Protein AF-A5PHB5-F1 (afdb_monomer)

Nearest PDB structures (foldseek):
  1y4u-assembly1_B  TM=9.041E-01  e=1.528E-13  Escherichia coli
  2ioq-assembly2_B-3  TM=9.605E-01  e=9.451E-13  Escherichia coli
  2ioq-assembly1_A-2  TM=9.150E-01  e=2.805E-13  Escherichia coli
  8k2t-assembly1_B  TM=9.044E-01  e=3.577E-13  Escherichia coli
  1y4u-assembly1_A  TM=8.768E-01  e=2.805E-13  Escherichia coli

Radius of gyration: 20.08 Å; Cα contacts (8 Å, |Δi|>4): 209; chains: 1; bounding box: 45×48×49 Å

Structure (mmCIF, N/CA/C/O backbone):
data_AF-A5PHB5-F1
#
_entry.id   AF-A5PHB5-F1
#
loop_
_atom_site.group_PDB
_atom_site.id
_atom_site.type_symbol
_atom_site.label_atom_id
_atom_site.label_alt_id
_atom_site.label_comp_id
_atom_site.label_asym_id
_atom_site.label_entity_id
_atom_site.label_seq_id
_atom_site.pdbx_PDB_ins_code
_atom_site.Cartn_x
_atom_site.Cartn_y
_atom_site.Cartn_z
_atom_site.occupancy
_atom_site.B_iso_or_equiv
_atom_site.auth_seq_id
_atom_site.auth_comp_id
_atom_site.auth_asym_id
_atom_site.auth_atom_id
_atom_site.pdbx_PDB_model_num
ATOM 1 N N . ASP A 1 1 ? -2.078 9.674 -14.356 1.00 91.00 1 ASP A N 1
ATOM 2 C CA . ASP A 1 1 ? -2.729 9.174 -15.584 1.00 91.00 1 ASP A CA 1
ATOM 3 C C . ASP A 1 1 ? -2.401 7.712 -15.894 1.00 91.00 1 ASP A C 1
ATOM 5 O O . ASP A 1 1 ? -3.256 7.042 -16.449 1.00 91.00 1 ASP A O 1
ATOM 9 N N . LYS A 1 2 ? -1.226 7.194 -15.530 1.00 95.75 2 LYS A N 1
ATOM 10 C CA . LYS A 1 2 ? -0.833 5.794 -15.748 1.00 95.75 2 LYS A CA 1
ATOM 11 C C . LYS A 1 2 ? -1.026 4.908 -14.509 1.00 95.75 2 LYS A C 1
ATOM 13 O O . LYS A 1 2 ? -0.775 5.343 -13.386 1.00 95.75 2 LYS A O 1
ATOM 18 N N . VAL A 1 3 ? -1.391 3.646 -14.715 1.00 97.25 3 VAL A N 1
ATOM 19 C CA . VAL A 1 3 ? -1.387 2.596 -13.687 1.00 97.25 3 VAL A CA 1
ATOM 20 C C . VAL A 1 3 ? -0.363 1.530 -14.061 1.00 97.25 3 VAL A C 1
ATOM 22 O O . VAL A 1 3 ? -0.357 1.043 -15.191 1.00 97.25 3 VAL A O 1
ATOM 25 N N . THR A 1 4 ? 0.469 1.147 -13.098 1.00 98.12 4 THR A N 1
ATOM 26 C CA . THR A 1 4 ? 1.468 0.085 -13.231 1.00 98.12 4 THR A CA 1
ATOM 27 C C . THR A 1 4 ? 1.208 -0.972 -12.161 1.00 98.12 4 THR A C 1
ATOM 29 O O . THR A 1 4 ? 1.056 -0.650 -10.985 1.00 98.12 4 THR A O 1
ATOM 32 N N . VAL A 1 5 ? 1.150 -2.243 -12.549 1.00 98.25 5 VAL A N 1
ATOM 33 C CA . VAL A 1 5 ? 0.927 -3.378 -11.649 1.00 98.25 5 VAL A CA 1
ATOM 34 C C . VAL A 1 5 ? 2.072 -4.367 -11.799 1.00 98.25 5 VAL A C 1
ATOM 36 O O . VAL A 1 5 ? 2.328 -4.876 -12.886 1.00 98.25 5 VAL A O 1
ATOM 39 N N . ARG A 1 6 ? 2.745 -4.680 -10.693 1.00 98.25 6 ARG A N 1
ATOM 40 C CA . ARG A 1 6 ? 3.794 -5.702 -10.627 1.00 98.25 6 ARG A CA 1
ATOM 41 C C . ARG A 1 6 ? 3.344 -6.801 -9.692 1.00 98.25 6 ARG A C 1
ATOM 43 O O . ARG A 1 6 ? 3.254 -6.601 -8.482 1.00 98.25 6 ARG A O 1
ATOM 50 N N . THR A 1 7 ? 3.077 -7.983 -10.224 1.00 98.19 7 THR A N 1
ATOM 51 C CA . THR A 1 7 ? 2.560 -9.095 -9.426 1.00 98.19 7 THR A CA 1
ATOM 52 C C . THR A 1 7 ? 3.378 -10.361 -9.597 1.00 98.19 7 THR A C 1
ATOM 54 O O . THR A 1 7 ? 4.018 -10.582 -10.619 1.00 98.19 7 THR A O 1
ATOM 57 N N . ARG A 1 8 ? 3.373 -11.200 -8.563 1.00 97.69 8 ARG A N 1
ATOM 58 C CA . ARG A 1 8 ? 3.839 -12.581 -8.643 1.00 97.69 8 ARG A CA 1
ATOM 59 C C . ARG A 1 8 ? 2.966 -13.461 -7.762 1.00 97.69 8 ARG A C 1
ATOM 61 O O . ARG A 1 8 ? 2.881 -13.250 -6.542 1.00 97.69 8 ARG A O 1
ATOM 68 N N . ALA A 1 9 ? 2.375 -14.475 -8.382 1.00 96.44 9 ALA A N 1
ATOM 69 C CA . ALA A 1 9 ? 1.548 -15.465 -7.713 1.00 96.44 9 ALA A CA 1
ATOM 70 C C . ALA A 1 9 ? 2.322 -16.234 -6.623 1.00 96.44 9 ALA A C 1
ATOM 72 O O . ALA A 1 9 ? 3.554 -16.318 -6.608 1.00 96.44 9 ALA A O 1
ATOM 73 N N . ALA A 1 10 ? 1.583 -16.774 -5.655 1.00 95.25 10 ALA A N 1
ATOM 74 C CA . ALA A 1 10 ? 2.153 -17.647 -4.637 1.00 95.25 10 ALA A CA 1
ATOM 75 C C . ALA A 1 10 ? 2.587 -18.979 -5.270 1.00 95.25 10 ALA A C 1
ATOM 77 O O . ALA A 1 10 ? 1.846 -19.539 -6.068 1.00 95.25 10 ALA A O 1
ATOM 78 N N . GLY A 1 11 ? 3.763 -19.492 -4.900 1.00 94.12 11 GLY A N 1
ATOM 79 C CA . GLY A 1 11 ? 4.272 -20.778 -5.399 1.00 94.12 11 GLY A CA 1
ATOM 80 C C . GLY A 1 11 ? 5.016 -20.714 -6.737 1.00 94.12 11 GLY A C 1
ATOM 81 O O . GLY A 1 11 ? 5.670 -21.689 -7.086 1.00 94.12 11 GLY A O 1
ATOM 82 N N . HIS A 1 12 ? 4.977 -19.576 -7.431 1.00 94.75 12 HIS A N 1
ATOM 83 C CA . HIS A 1 12 ? 5.743 -19.331 -8.655 1.00 94.75 12 HIS A CA 1
ATOM 84 C C . HIS A 1 12 ? 7.161 -18.832 -8.361 1.00 94.75 12 HIS A C 1
ATOM 86 O O . HIS A 1 12 ? 7.414 -18.240 -7.299 1.00 94.75 12 HIS A O 1
ATOM 92 N N . SER A 1 13 ? 8.083 -19.068 -9.296 1.00 96.12 13 SER A N 1
ATOM 93 C CA . SER A 1 13 ? 9.473 -18.632 -9.163 1.00 96.12 13 SER A CA 1
ATOM 94 C C . SER A 1 13 ? 9.604 -17.115 -9.333 1.00 96.12 13 SER A C 1
ATOM 96 O O . SER A 1 13 ? 8.683 -16.412 -9.758 1.00 96.12 13 SER A O 1
ATOM 98 N N . SER A 1 14 ? 10.739 -16.555 -8.907 1.00 95.62 14 SER A N 1
ATOM 99 C CA . SER A 1 14 ? 10.931 -15.103 -8.909 1.00 95.62 14 SER A CA 1
ATOM 100 C C . SER A 1 14 ? 11.107 -14.511 -10.303 1.00 95.62 14 SER A C 1
ATOM 102 O O . SER A 1 14 ? 11.030 -13.299 -10.428 1.00 95.62 14 SER A O 1
ATOM 104 N N . ASP A 1 15 ? 11.332 -15.311 -11.335 1.00 96.12 15 ASP A N 1
ATOM 105 C CA . ASP A 1 15 ? 11.398 -14.936 -12.751 1.00 96.12 15 ASP A CA 1
ATOM 106 C C . ASP A 1 15 ? 10.039 -15.000 -13.471 1.00 96.12 15 ASP A C 1
ATOM 108 O O . ASP A 1 15 ? 9.910 -14.470 -14.568 1.00 96.12 15 ASP A O 1
ATOM 112 N N . GLU A 1 16 ? 9.009 -15.556 -12.829 1.00 95.88 16 GLU A N 1
ATOM 113 C CA . GLU A 1 16 ? 7.634 -15.632 -13.346 1.00 95.88 16 GLU A CA 1
ATOM 11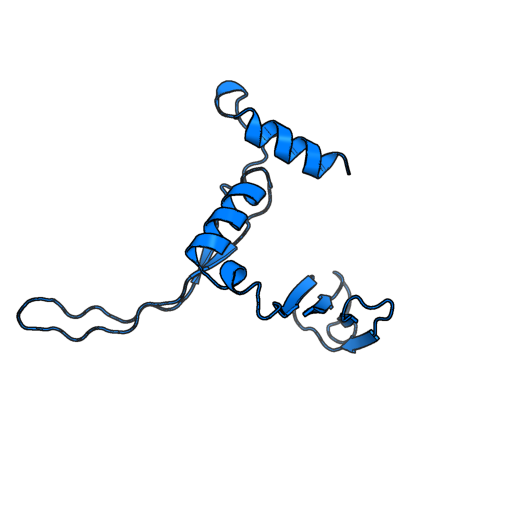4 C C . GLU A 1 16 ? 6.753 -14.459 -12.870 1.00 95.88 16 GLU A C 1
ATOM 116 O O . GLU A 1 16 ? 5.532 -14.573 -12.736 1.00 95.88 16 GLU A O 1
ATOM 121 N N . GLY A 1 17 ? 7.359 -13.318 -12.540 1.00 97.25 17 GLY A N 1
ATOM 122 C CA . GLY A 1 17 ? 6.610 -12.105 -12.230 1.00 97.25 17 GLY A CA 1
ATOM 123 C C . GLY A 1 17 ? 5.957 -11.522 -13.484 1.00 97.25 17 GLY A C 1
ATOM 124 O O . GLY A 1 17 ? 6.436 -11.706 -14.599 1.00 97.25 17 GLY A O 1
ATOM 125 N N . VAL A 1 18 ? 4.878 -10.770 -13.298 1.00 98.25 18 VAL A N 1
ATOM 126 C CA . VAL A 1 18 ? 4.158 -10.091 -14.379 1.00 98.25 18 VAL A CA 1
ATOM 127 C C . VAL A 1 18 ? 4.135 -8.593 -14.109 1.00 98.25 18 VAL A C 1
ATOM 129 O O . VAL A 1 18 ? 3.797 -8.157 -13.004 1.00 98.25 18 VAL A O 1
ATOM 132 N N . LEU A 1 19 ? 4.499 -7.817 -15.124 1.00 98.19 19 LEU A N 1
ATOM 133 C CA . LEU A 1 19 ? 4.299 -6.379 -15.210 1.00 98.19 19 LEU A CA 1
ATOM 134 C C . LEU A 1 19 ? 3.115 -6.122 -16.137 1.00 98.19 19 LEU A C 1
ATOM 136 O O . LEU A 1 19 ? 3.084 -6.622 -17.257 1.00 98.19 19 LEU A O 1
ATOM 140 N N . TRP A 1 20 ? 2.163 -5.334 -15.665 1.00 98.38 20 TRP A N 1
ATOM 141 C CA . TRP A 1 20 ? 1.064 -4.805 -16.456 1.00 98.38 20 TRP A CA 1
ATOM 142 C C . TRP A 1 20 ? 1.093 -3.282 -16.364 1.00 98.38 20 TRP A C 1
ATOM 144 O O . TRP A 1 20 ? 1.235 -2.743 -15.266 1.00 98.38 20 TRP A O 1
ATOM 154 N N . GLU A 1 21 ? 0.960 -2.581 -17.486 1.00 98.00 21 GLU A N 1
ATOM 155 C CA . GLU A 1 21 ? 0.867 -1.117 -17.504 1.00 98.00 21 GLU A CA 1
ATOM 156 C C . GLU A 1 21 ? -0.243 -0.642 -18.441 1.00 98.00 21 GLU A C 1
ATOM 158 O O . GLU A 1 21 ? -0.464 -1.211 -19.510 1.00 98.00 21 GLU A O 1
ATOM 163 N N . SER A 1 22 ? -0.934 0.432 -18.057 1.00 97.31 22 SER A N 1
ATOM 164 C CA . SER A 1 22 ? -1.923 1.088 -18.915 1.00 97.31 22 SER A CA 1
ATOM 165 C C . SER A 1 22 ? -2.064 2.574 -18.592 1.00 97.31 22 SER A C 1
ATOM 167 O O . SER A 1 22 ? -2.020 2.979 -17.429 1.00 97.31 22 SER A O 1
ATOM 169 N N . ALA A 1 23 ? -2.295 3.378 -19.632 1.00 95.12 23 ALA A N 1
ATOM 170 C CA . ALA A 1 23 ? -2.707 4.780 -19.522 1.00 95.12 23 ALA A CA 1
ATOM 171 C C . ALA A 1 23 ? -4.237 4.951 -19.385 1.00 95.12 23 ALA A C 1
ATOM 173 O O . ALA A 1 23 ? -4.729 6.068 -19.254 1.00 95.12 23 ALA A O 1
ATOM 174 N N . GLY A 1 24 ? -5.009 3.855 -19.425 1.00 90.50 24 GLY A N 1
ATOM 175 C CA . GLY A 1 24 ? -6.474 3.891 -19.349 1.00 90.50 24 GLY A CA 1
ATOM 176 C C . GLY A 1 24 ? -7.175 4.293 -20.653 1.00 90.50 24 GLY A C 1
ATOM 177 O O . GLY A 1 24 ? -8.371 4.566 -20.636 1.00 90.50 24 GLY A O 1
ATOM 178 N N . GLU A 1 25 ? -6.455 4.313 -21.77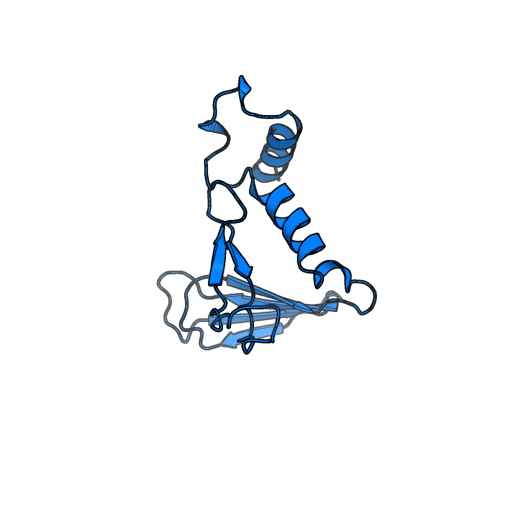7 1.00 89.00 25 GLU A N 1
ATOM 179 C CA . GLU A 1 25 ? -6.958 4.756 -23.091 1.00 89.00 25 GLU A CA 1
ATOM 180 C C . GLU A 1 25 ? -7.488 3.610 -23.977 1.00 89.00 25 GLU A C 1
ATOM 182 O O . GLU A 1 25 ? -7.861 3.831 -25.125 1.00 89.00 25 GLU A O 1
ATOM 187 N N . GLY A 1 26 ? -7.565 2.389 -23.438 1.00 89.19 26 GLY A N 1
ATOM 188 C CA . GLY A 1 26 ? -8.113 1.206 -24.117 1.00 89.19 26 GLY A CA 1
ATOM 189 C C . GLY A 1 26 ? -7.090 0.100 -24.374 1.00 89.19 26 GLY A C 1
ATOM 190 O O . GLY A 1 26 ? -7.478 -1.062 -24.468 1.00 89.19 26 GLY A O 1
ATOM 191 N N . ASP A 1 27 ? -5.802 0.440 -24.376 1.00 94.81 27 ASP A N 1
ATOM 192 C CA . ASP A 1 27 ? -4.699 -0.509 -24.520 1.00 94.81 27 ASP A CA 1
ATOM 193 C C . ASP A 1 27 ? -3.919 -0.699 -23.208 1.00 94.81 27 ASP A C 1
ATOM 195 O O . ASP A 1 27 ? -3.927 0.142 -22.297 1.00 94.81 27 ASP A O 1
ATOM 199 N N . PHE A 1 28 ? -3.230 -1.834 -23.107 1.00 96.38 28 PHE A N 1
ATOM 200 C CA . PHE A 1 28 ? -2.335 -2.164 -22.003 1.00 96.38 28 PHE A CA 1
ATOM 201 C C . PHE A 1 28 ? -1.171 -3.030 -22.490 1.00 96.38 28 PHE A C 1
ATOM 203 O O . PHE A 1 28 ? -1.278 -3.728 -23.500 1.00 96.38 28 PHE A O 1
ATOM 210 N N . THR A 1 29 ? -0.066 -3.009 -21.752 1.00 96.94 29 THR A N 1
ATOM 211 C CA . THR A 1 29 ? 1.092 -3.879 -21.986 1.00 96.94 29 THR A CA 1
ATOM 212 C C . THR A 1 29 ? 1.179 -4.949 -20.906 1.00 96.94 29 THR A C 1
ATOM 214 O O . THR A 1 29 ? 0.747 -4.744 -19.770 1.00 96.94 29 THR A O 1
ATOM 217 N N . VAL A 1 30 ? 1.716 -6.116 -21.271 1.00 97.38 30 VAL A N 1
ATOM 218 C CA . VAL A 1 30 ? 1.995 -7.215 -20.341 1.00 97.38 30 VAL A CA 1
ATOM 219 C C . VAL A 1 30 ? 3.375 -7.769 -20.637 1.00 97.38 30 VAL A C 1
ATOM 221 O O . VAL A 1 30 ? 3.651 -8.167 -21.767 1.00 97.38 30 VAL A O 1
ATOM 224 N N . GLU A 1 31 ? 4.220 -7.835 -19.617 1.00 97.44 31 GLU A N 1
ATOM 225 C CA . GLU A 1 31 ? 5.587 -8.332 -19.728 1.00 97.44 31 GLU A CA 1
ATOM 226 C C . GLU A 1 31 ? 5.924 -9.275 -18.572 1.00 97.44 31 GLU A C 1
ATOM 228 O O . GLU A 1 31 ? 5.432 -9.126 -17.451 1.00 97.44 31 GLU A O 1
ATOM 233 N N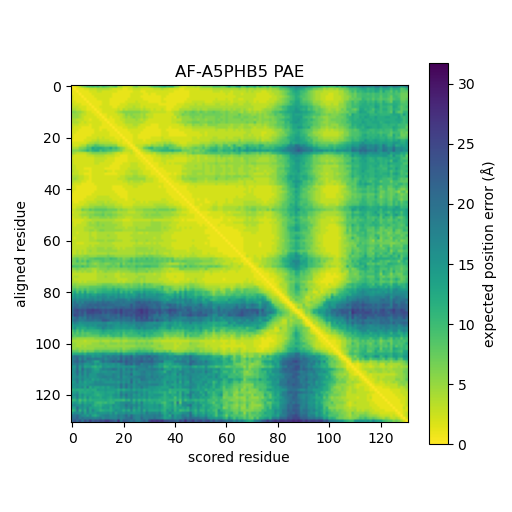 . THR A 1 32 ? 6.781 -10.259 -18.841 1.00 97.69 32 THR A N 1
ATOM 234 C CA . THR A 1 32 ? 7.353 -11.109 -17.788 1.00 97.69 32 THR A CA 1
ATOM 235 C C . THR A 1 32 ? 8.538 -10.391 -17.153 1.00 97.69 32 THR A C 1
ATOM 237 O O . THR A 1 32 ? 9.417 -9.894 -17.855 1.00 97.69 32 THR A O 1
ATOM 240 N N . ILE A 1 33 ? 8.572 -10.340 -15.824 1.00 97.44 33 ILE A N 1
ATOM 241 C CA . ILE A 1 33 ? 9.598 -9.651 -15.040 1.0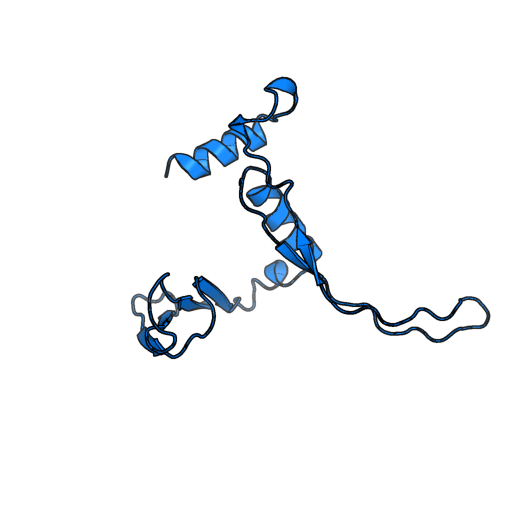0 97.44 33 ILE A CA 1
ATOM 242 C C . ILE A 1 33 ? 10.108 -10.530 -13.903 1.00 97.44 33 ILE A C 1
ATOM 244 O O . ILE A 1 33 ? 9.407 -11.405 -13.401 1.00 97.44 33 ILE A O 1
ATOM 248 N N . SER A 1 34 ? 11.298 -10.210 -13.391 1.00 96.75 34 SER A N 1
ATOM 249 C CA . SER A 1 34 ? 11.727 -10.765 -12.111 1.00 96.75 34 SER A CA 1
ATOM 250 C C . SER A 1 34 ? 11.141 -9.971 -10.933 1.00 96.75 34 SER A C 1
ATOM 252 O O . SER A 1 34 ? 11.293 -8.749 -10.847 1.00 96.75 34 SER A O 1
ATOM 254 N N . LYS A 1 35 ? 10.485 -10.665 -9.998 1.00 96.06 35 LYS A N 1
ATOM 255 C CA . LYS A 1 35 ? 9.964 -10.133 -8.733 1.00 96.06 35 LYS A CA 1
ATOM 256 C C . LYS A 1 35 ? 10.271 -11.094 -7.578 1.00 96.06 35 LYS A C 1
ATOM 258 O O . LYS A 1 35 ? 9.700 -12.178 -7.454 1.00 96.06 35 LYS A O 1
ATOM 263 N N . GLN A 1 36 ? 11.158 -10.667 -6.678 1.00 95.50 36 GLN A N 1
ATOM 264 C CA . GLN A 1 36 ? 11.606 -11.483 -5.537 1.00 95.50 36 GLN A CA 1
ATOM 265 C C . GLN A 1 36 ? 10.533 -11.655 -4.453 1.00 95.50 36 GLN A C 1
ATOM 267 O O . GLN A 1 36 ? 10.472 -12.690 -3.786 1.00 95.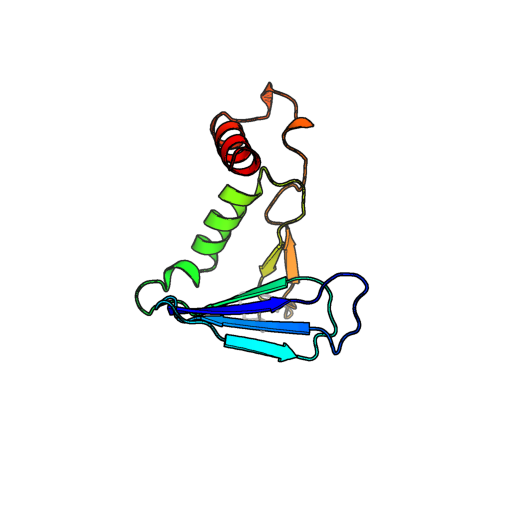50 36 GLN A O 1
ATOM 272 N N . THR A 1 37 ? 9.640 -10.679 -4.295 1.00 95.50 37 THR A N 1
ATOM 273 C CA . THR A 1 37 ? 8.571 -10.696 -3.287 1.00 95.50 37 THR A CA 1
ATOM 274 C C . THR A 1 37 ? 7.248 -11.202 -3.862 1.00 95.50 37 THR A C 1
ATOM 276 O O . THR A 1 37 ? 6.922 -10.979 -5.028 1.00 95.50 37 THR A O 1
ATOM 279 N N . ARG A 1 38 ? 6.448 -11.883 -3.035 1.00 96.44 38 ARG A N 1
ATOM 280 C CA . ARG A 1 38 ? 5.116 -12.382 -3.428 1.00 96.44 38 ARG A CA 1
ATOM 281 C C . ARG A 1 38 ? 4.134 -11.225 -3.492 1.00 96.44 38 ARG A C 1
ATOM 283 O O . ARG A 1 38 ? 4.336 -10.220 -2.820 1.00 96.44 38 ARG A O 1
ATOM 290 N N . GLY A 1 39 ? 3.038 -11.425 -4.208 1.00 96.38 39 GLY A N 1
ATOM 291 C CA . GLY A 1 39 ? 1.877 -10.552 -4.150 1.00 96.38 39 GLY A CA 1
ATOM 292 C C . GLY A 1 39 ? 1.950 -9.462 -5.200 1.00 96.38 39 GLY A C 1
ATOM 293 O O . GLY A 1 39 ? 2.746 -9.547 -6.137 1.00 96.38 39 GLY A O 1
ATOM 294 N N . THR A 1 40 ? 1.104 -8.458 -5.021 1.00 97.94 40 THR A N 1
ATOM 295 C CA . THR A 1 40 ? 0.809 -7.441 -6.026 1.00 97.94 40 THR A CA 1
ATOM 296 C C . THR A 1 40 ? 1.208 -6.072 -5.503 1.00 97.94 40 THR A C 1
ATOM 298 O O . THR A 1 40 ? 0.821 -5.687 -4.406 1.00 97.94 40 THR A O 1
ATOM 301 N N . GLU A 1 41 ? 1.976 -5.351 -6.304 1.00 97.56 41 GLU A N 1
ATOM 302 C CA . GLU A 1 41 ? 2.314 -3.945 -6.126 1.00 97.56 41 GLU A CA 1
ATOM 303 C C . GLU A 1 41 ? 1.554 -3.156 -7.190 1.00 97.56 41 GLU A C 1
ATOM 305 O O . GLU A 1 41 ? 1.616 -3.501 -8.372 1.00 97.56 41 GLU A O 1
ATOM 310 N N . ILE A 1 42 ? 0.804 -2.142 -6.766 1.00 97.69 42 ILE A N 1
ATOM 311 C CA . ILE A 1 42 ? 0.059 -1.252 -7.656 1.00 97.69 42 ILE A CA 1
ATOM 312 C C . ILE A 1 42 ? 0.630 0.147 -7.469 1.00 97.69 42 ILE A C 1
ATOM 314 O O . ILE A 1 42 ? 0.623 0.680 -6.361 1.00 97.69 42 ILE A O 1
ATOM 318 N N . THR A 1 43 ? 1.111 0.740 -8.554 1.00 97.06 43 THR A N 1
ATOM 319 C CA . THR A 1 43 ? 1.635 2.101 -8.595 1.00 97.06 43 THR A CA 1
ATOM 320 C C . THR A 1 43 ? 0.718 2.955 -9.453 1.00 97.06 43 THR A C 1
ATOM 322 O O . THR A 1 43 ? 0.494 2.674 -10.632 1.00 97.06 43 THR A O 1
ATOM 325 N N . LEU A 1 44 ? 0.182 4.010 -8.848 1.00 96.00 44 LEU A N 1
ATOM 326 C CA . LEU A 1 44 ? -0.640 5.002 -9.522 1.00 96.00 44 LEU A CA 1
ATOM 327 C C . LEU A 1 44 ? 0.230 6.220 -9.815 1.00 96.00 44 LEU A C 1
ATOM 329 O O . LEU A 1 44 ? 0.721 6.873 -8.897 1.00 96.00 44 LEU A O 1
ATOM 333 N N . HIS A 1 45 ? 0.403 6.548 -11.089 1.00 95.50 45 HIS A N 1
ATOM 334 C CA . HIS A 1 45 ? 0.902 7.861 -11.468 1.00 95.50 45 HIS A CA 1
ATOM 335 C C . HIS A 1 45 ? -0.270 8.829 -11.358 1.00 95.50 45 HIS A C 1
ATOM 337 O O . HIS A 1 45 ? -1.264 8.686 -12.073 1.00 95.50 45 HIS A O 1
ATOM 343 N N . LEU A 1 46 ? -0.193 9.785 -10.437 1.00 94.81 46 LEU A N 1
ATOM 344 C CA . LEU A 1 46 ? -1.253 10.773 -10.248 1.00 94.81 46 LEU A CA 1
ATOM 345 C C . LEU A 1 46 ? -1.273 11.756 -11.423 1.00 94.81 46 LEU A C 1
ATOM 347 O O . LEU A 1 46 ? -0.250 12.003 -12.059 1.00 94.81 46 LEU A O 1
ATOM 351 N N . ARG A 1 47 ? -2.459 12.267 -11.755 1.00 94.62 47 ARG A N 1
ATOM 352 C CA . ARG A 1 47 ? -2.582 13.401 -12.680 1.00 94.62 47 ARG A CA 1
ATOM 353 C C . ARG A 1 47 ? -2.178 14.688 -11.954 1.00 94.62 47 ARG A C 1
ATOM 355 O O . ARG A 1 47 ? -2.165 14.725 -10.725 1.00 94.62 47 ARG A O 1
ATOM 362 N N . ASP A 1 48 ? -1.857 15.735 -12.707 1.00 93.44 48 ASP A N 1
ATOM 363 C CA . ASP A 1 48 ? -1.374 17.002 -12.138 1.00 93.44 48 ASP A CA 1
ATOM 364 C C . ASP A 1 48 ? -2.389 17.703 -11.223 1.00 93.44 48 ASP A C 1
ATOM 366 O O . ASP A 1 48 ? -1.993 18.425 -10.306 1.00 93.44 48 ASP A O 1
ATOM 370 N N . ASP A 1 49 ? -3.678 17.482 -11.465 1.00 95.38 49 ASP A N 1
ATOM 371 C CA . ASP A 1 49 ? -4.811 17.990 -10.695 1.00 95.38 49 ASP A CA 1
ATOM 372 C C . ASP A 1 49 ? -5.148 17.140 -9.458 1.00 95.38 49 ASP A C 1
ATOM 374 O O . ASP A 1 49 ? -5.825 17.622 -8.557 1.00 95.38 49 ASP A O 1
ATOM 378 N N . GLU A 1 50 ? -4.600 15.928 -9.348 1.00 94.69 50 GLU A N 1
ATOM 379 C CA . GLU A 1 50 ? -4.937 14.943 -8.307 1.00 94.69 50 GLU A CA 1
ATOM 380 C C . GLU A 1 50 ? -3.851 14.825 -7.224 1.00 94.69 50 GLU A C 1
ATOM 382 O O . GLU A 1 50 ? -3.655 13.779 -6.598 1.00 94.69 50 GLU A O 1
ATOM 387 N N . LYS A 1 51 ? -3.110 15.914 -6.983 1.00 93.62 51 LYS A N 1
ATOM 388 C CA . LYS A 1 51 ? -2.028 15.957 -5.981 1.00 93.62 51 LYS A CA 1
ATOM 389 C C . LYS A 1 51 ? -2.525 15.807 -4.542 1.00 93.62 51 LYS A C 1
ATOM 391 O O . LYS A 1 51 ? -1.715 15.527 -3.665 1.00 93.62 51 LYS A O 1
ATOM 396 N N . GLU A 1 52 ? -3.831 15.939 -4.292 1.00 93.81 52 GLU A N 1
ATOM 397 C CA . GLU A 1 52 ? -4.411 15.707 -2.962 1.00 93.81 52 GLU A CA 1
ATOM 398 C C . GLU A 1 52 ? -4.156 14.283 -2.444 1.00 93.81 52 GLU A C 1
ATOM 400 O O . GLU A 1 52 ? -4.068 14.080 -1.238 1.00 93.81 52 GLU A O 1
ATOM 405 N N . PHE A 1 53 ? -3.979 13.296 -3.330 1.00 93.56 53 PHE A N 1
ATOM 406 C CA . PHE A 1 53 ? -3.676 11.917 -2.932 1.00 93.56 53 PHE A CA 1
ATOM 407 C C . PHE A 1 53 ? -2.195 11.680 -2.604 1.00 93.56 53 PHE A C 1
ATOM 409 O O . PHE A 1 53 ? -1.839 10.582 -2.182 1.00 93.56 53 PHE A O 1
ATOM 416 N N . ALA A 1 54 ? -1.343 12.693 -2.783 1.00 93.00 54 ALA A N 1
ATOM 417 C CA . ALA A 1 54 ? 0.039 12.705 -2.306 1.00 93.00 54 ALA A CA 1
ATOM 418 C C . ALA A 1 54 ? 0.200 13.452 -0.965 1.00 93.00 54 ALA A C 1
ATOM 420 O O . ALA A 1 54 ? 1.304 13.505 -0.432 1.00 93.00 54 ALA A O 1
ATOM 421 N N . ASP A 1 55 ? -0.876 14.029 -0.419 1.00 94.56 55 ASP A N 1
ATOM 422 C CA . ASP A 1 55 ? -0.885 14.627 0.918 1.00 94.56 55 ASP A CA 1
ATOM 423 C C . ASP A 1 55 ? -1.074 13.538 1.990 1.00 94.56 55 ASP A C 1
ATOM 425 O O . ASP A 1 55 ? -2.051 12.785 1.947 1.00 94.56 55 ASP A O 1
ATOM 429 N N . ASP A 1 56 ? -0.152 13.450 2.959 1.00 93.25 56 ASP A N 1
ATOM 430 C CA . ASP A 1 56 ? -0.168 12.394 3.990 1.00 93.25 56 ASP A CA 1
ATOM 431 C C . ASP A 1 56 ? -1.472 12.397 4.790 1.00 93.25 56 ASP A C 1
ATOM 433 O O . ASP A 1 56 ? -2.090 11.349 4.980 1.00 93.25 56 ASP A O 1
ATOM 437 N N . TYR A 1 57 ? -1.930 13.573 5.224 1.00 93.00 57 TYR A N 1
ATOM 438 C CA . TYR A 1 57 ? -3.112 13.684 6.072 1.00 93.00 57 TYR A CA 1
ATOM 439 C C . TYR A 1 57 ? -4.374 13.234 5.330 1.00 93.00 57 TYR A C 1
ATOM 441 O O . TYR A 1 57 ? -5.180 12.453 5.853 1.00 93.00 57 TYR A O 1
ATOM 449 N N . ARG A 1 58 ? -4.536 13.698 4.088 1.00 93.69 58 ARG A N 1
ATOM 450 C CA . ARG A 1 58 ? -5.639 13.311 3.212 1.00 93.69 58 ARG A CA 1
ATOM 451 C C . ARG A 1 58 ? -5.618 11.817 2.926 1.00 93.69 58 ARG A C 1
ATOM 453 O O . ARG A 1 58 ? -6.648 11.159 3.102 1.00 93.69 58 ARG A O 1
ATOM 460 N N . LEU A 1 59 ? -4.465 11.280 2.530 1.00 93.56 59 LEU A N 1
ATOM 461 C CA . LEU A 1 59 ? -4.310 9.865 2.214 1.00 93.56 59 LEU A CA 1
ATOM 462 C C . LEU A 1 59 ? -4.598 8.996 3.441 1.00 93.56 59 LEU A C 1
ATOM 464 O O . LEU A 1 59 ? -5.371 8.045 3.349 1.00 93.56 59 LEU A O 1
ATOM 468 N N . ARG A 1 60 ? -4.079 9.374 4.611 1.00 93.44 60 ARG A N 1
ATOM 469 C CA . ARG A 1 60 ? -4.330 8.695 5.886 1.00 93.44 60 ARG A CA 1
ATOM 470 C C . ARG A 1 60 ? -5.807 8.664 6.240 1.00 93.44 60 ARG A C 1
ATOM 472 O O . ARG A 1 60 ? -6.337 7.605 6.562 1.00 93.44 60 ARG A O 1
ATOM 479 N N . SER A 1 61 ? -6.495 9.800 6.120 1.00 92.06 61 SER A N 1
ATOM 480 C CA . SER A 1 61 ? -7.938 9.882 6.365 1.00 92.06 61 SER A CA 1
ATOM 481 C C . SER A 1 61 ? -8.729 8.931 5.459 1.00 92.06 61 SER A C 1
ATOM 483 O O . SER A 1 61 ? -9.633 8.234 5.927 1.00 92.06 61 SER A O 1
ATOM 485 N N . ILE A 1 62 ? -8.365 8.863 4.175 1.00 93.25 62 ILE A N 1
ATOM 486 C CA . ILE A 1 62 ? -8.981 7.959 3.197 1.00 93.25 62 ILE A CA 1
ATOM 487 C C . ILE A 1 62 ? -8.703 6.499 3.570 1.00 93.25 62 ILE A C 1
ATOM 489 O O . ILE A 1 62 ? -9.642 5.707 3.667 1.00 93.25 62 ILE A O 1
ATOM 493 N N . VAL A 1 63 ? -7.438 6.144 3.810 1.00 92.25 63 VAL A N 1
ATOM 494 C CA . VAL A 1 63 ? -7.029 4.772 4.133 1.00 92.25 63 VAL A CA 1
ATOM 495 C C . VAL A 1 63 ? -7.726 4.287 5.398 1.00 92.25 63 VAL A C 1
ATOM 497 O O . VAL A 1 63 ? -8.340 3.224 5.358 1.00 92.25 63 VAL A O 1
ATOM 500 N N . THR A 1 64 ? -7.726 5.052 6.492 1.00 88.81 64 THR A N 1
ATOM 501 C CA . THR A 1 64 ? -8.427 4.666 7.729 1.00 88.81 64 THR A CA 1
ATOM 502 C C . THR A 1 64 ? -9.921 4.452 7.477 1.00 88.81 64 THR A C 1
ATOM 504 O O . THR A 1 64 ? -10.451 3.385 7.788 1.00 88.81 64 THR A O 1
ATOM 507 N N . LYS A 1 65 ? -10.592 5.410 6.820 1.00 87.50 65 LYS A N 1
ATOM 508 C CA . LYS A 1 65 ? -12.039 5.348 6.561 1.00 87.50 65 LYS A CA 1
ATOM 509 C C . LYS A 1 65 ? -12.459 4.074 5.822 1.00 87.50 65 LYS A C 1
ATOM 511 O O . LYS A 1 65 ? -13.487 3.487 6.159 1.00 87.50 65 LYS A O 1
ATOM 516 N N . TYR A 1 66 ? -11.688 3.655 4.820 1.00 86.81 66 TYR A N 1
ATOM 517 C CA . TYR A 1 66 ? -12.028 2.492 3.997 1.00 86.81 66 TYR A CA 1
ATOM 518 C C . TYR A 1 66 ? -11.382 1.180 4.463 1.00 86.81 66 TYR A C 1
ATOM 520 O O . TYR A 1 66 ? -11.730 0.131 3.934 1.00 86.81 66 TYR A O 1
ATOM 528 N N . SER A 1 67 ? -10.482 1.195 5.452 1.00 87.31 67 SER A N 1
ATOM 529 C CA . SER A 1 67 ? -9.826 -0.023 5.960 1.00 87.31 67 SER A CA 1
ATOM 530 C C . SER A 1 67 ? -10.333 -0.504 7.320 1.00 87.31 67 SER A C 1
ATOM 532 O O . SER A 1 67 ? -10.087 -1.658 7.678 1.00 87.31 67 SER A O 1
ATOM 534 N N . ASP A 1 68 ? -11.084 0.316 8.061 1.00 79.69 68 ASP A N 1
ATOM 535 C CA . ASP A 1 68 ? -11.568 -0.022 9.411 1.00 79.69 68 ASP A CA 1
ATOM 536 C C . ASP A 1 68 ? -12.456 -1.277 9.477 1.00 79.69 68 ASP A C 1
ATOM 538 O O . ASP A 1 68 ? -12.538 -1.937 10.515 1.00 79.69 68 ASP A O 1
ATOM 542 N N . HIS A 1 69 ? -13.095 -1.639 8.366 1.00 77.88 69 HIS A N 1
ATOM 543 C CA . HIS A 1 69 ? -13.938 -2.828 8.241 1.00 77.88 69 HIS A CA 1
ATOM 544 C C . HIS A 1 69 ? -13.225 -4.021 7.574 1.00 77.88 69 HIS A C 1
ATOM 546 O O . HIS A 1 69 ? -13.840 -5.071 7.374 1.00 77.88 69 HIS A O 1
ATOM 552 N N . ILE A 1 70 ? -11.938 -3.881 7.238 1.00 81.81 70 ILE A N 1
ATOM 553 C CA . ILE A 1 70 ? -11.116 -4.918 6.606 1.00 81.81 70 ILE A CA 1
ATOM 554 C C . ILE A 1 70 ? -10.376 -5.712 7.691 1.00 81.81 70 ILE A C 1
ATOM 556 O O . ILE A 1 70 ? -9.782 -5.153 8.609 1.00 81.81 70 ILE A O 1
ATOM 560 N N . SER A 1 71 ? -10.387 -7.043 7.580 1.00 81.00 71 SER A N 1
ATOM 561 C CA . SER A 1 71 ? -9.775 -7.951 8.566 1.00 81.00 71 SER A CA 1
ATOM 562 C C . SER A 1 71 ? -8.261 -8.141 8.407 1.00 81.00 71 SER A C 1
ATOM 564 O O . SER A 1 71 ? -7.640 -8.829 9.208 1.00 81.00 71 SER A O 1
ATOM 566 N N . VAL A 1 72 ? -7.668 -7.587 7.352 1.00 86.56 72 VAL A N 1
ATOM 567 C CA . VAL A 1 72 ? -6.225 -7.622 7.078 1.00 86.56 72 VAL A CA 1
ATOM 568 C C . VAL A 1 72 ? -5.612 -6.300 7.523 1.00 86.56 72 VAL A C 1
ATOM 570 O O . VAL A 1 72 ? -6.232 -5.256 7.333 1.00 86.56 72 VAL A O 1
ATOM 573 N N . ALA A 1 73 ? -4.410 -6.338 8.102 1.00 90.38 73 ALA A N 1
ATOM 574 C CA . ALA A 1 73 ? -3.677 -5.129 8.463 1.00 90.38 73 ALA A CA 1
ATOM 575 C C . ALA A 1 73 ? -3.388 -4.287 7.212 1.00 90.38 73 ALA A C 1
ATOM 577 O O . ALA A 1 73 ? -2.778 -4.771 6.257 1.00 90.38 73 ALA A O 1
ATOM 578 N N . VAL A 1 74 ? -3.850 -3.040 7.227 1.00 92.69 74 VAL A N 1
ATOM 579 C CA . VAL A 1 74 ? -3.554 -2.044 6.198 1.00 92.69 74 VAL A CA 1
ATOM 580 C C . VAL A 1 74 ? -2.560 -1.068 6.794 1.00 92.69 74 VAL A C 1
ATOM 582 O O . VAL A 1 74 ? -2.868 -0.410 7.784 1.00 92.69 74 VAL A O 1
ATOM 585 N N . GLU A 1 75 ? -1.367 -0.996 6.217 1.00 94.31 75 GLU A N 1
ATOM 586 C CA . GLU A 1 75 ? -0.268 -0.195 6.747 1.00 94.31 75 GLU A CA 1
ATOM 587 C C . GLU A 1 75 ? 0.036 0.998 5.840 1.00 94.31 75 GLU A C 1
ATOM 589 O O . GLU A 1 75 ? -0.082 0.913 4.618 1.00 94.31 75 GLU A O 1
ATOM 594 N N . MET A 1 76 ? 0.460 2.105 6.444 1.00 94.69 76 MET A N 1
ATOM 595 C CA . MET A 1 76 ? 1.022 3.259 5.743 1.00 94.69 76 MET A CA 1
ATOM 596 C C . MET A 1 76 ? 2.437 3.522 6.237 1.00 94.69 76 MET A C 1
ATOM 598 O O . MET A 1 76 ? 2.719 3.374 7.427 1.00 94.69 76 MET A O 1
ATOM 602 N N . PHE A 1 77 ? 3.321 3.899 5.316 1.00 93.81 77 PHE A N 1
ATOM 603 C CA . PHE A 1 77 ? 4.677 4.304 5.651 1.00 93.81 77 PHE A CA 1
ATOM 604 C C . PHE A 1 77 ? 4.656 5.706 6.260 1.00 93.81 77 PHE A C 1
ATOM 606 O O . PHE A 1 77 ? 4.078 6.622 5.684 1.00 93.81 77 PHE A O 1
ATOM 613 N N . GLU A 1 78 ? 5.276 5.857 7.422 1.00 91.56 78 GLU A N 1
ATOM 614 C CA . GLU A 1 78 ? 5.483 7.138 8.087 1.00 91.56 78 GLU A CA 1
ATOM 615 C C . GLU A 1 78 ? 6.961 7.507 7.968 1.00 91.56 78 GLU A C 1
ATOM 617 O O . GLU A 1 78 ? 7.833 6.703 8.319 1.00 91.56 78 GLU A O 1
ATOM 622 N N . GLU A 1 79 ? 7.242 8.696 7.433 1.00 88.81 79 GLU A N 1
ATOM 623 C CA . GLU A 1 79 ? 8.609 9.187 7.291 1.00 88.81 79 GLU A CA 1
ATOM 624 C C . GLU A 1 79 ? 9.248 9.434 8.660 1.00 88.81 79 GLU A C 1
ATOM 626 O O . GLU A 1 79 ? 8.604 9.862 9.617 1.00 88.81 79 GLU A O 1
ATOM 631 N N . GLY A 1 80 ? 10.544 9.146 8.745 1.00 88.19 80 GLY A N 1
ATOM 632 C CA . GLY A 1 80 ? 11.329 9.429 9.935 1.00 88.19 80 GLY A CA 1
ATOM 633 C C . GLY A 1 80 ? 11.577 10.926 10.112 1.00 88.19 80 GLY A C 1
ATOM 634 O O . GLY A 1 80 ? 11.581 11.698 9.153 1.00 88.19 80 GLY A O 1
ATOM 635 N N . THR A 1 81 ? 11.829 11.344 11.345 1.00 86.38 81 THR A N 1
ATOM 636 C CA . THR A 1 81 ? 12.198 12.727 11.655 1.00 86.38 81 THR A CA 1
ATOM 637 C C . THR A 1 81 ? 13.708 12.924 11.526 1.00 86.38 81 THR A C 1
ATOM 639 O O . THR A 1 81 ? 14.473 12.087 12.019 1.00 86.38 81 THR A O 1
ATOM 642 N N . PRO A 1 82 ? 14.177 14.032 10.922 1.00 84.75 82 PRO A N 1
ATOM 643 C CA . PRO A 1 82 ? 15.599 14.350 10.895 1.00 84.75 82 PRO A CA 1
ATOM 644 C C . PRO A 1 82 ? 16.122 14.631 12.309 1.00 84.75 82 PRO A C 1
ATOM 646 O O . PRO A 1 82 ? 15.361 14.995 13.207 1.00 84.75 82 PRO A O 1
ATOM 649 N N . ALA A 1 83 ? 17.435 14.480 12.501 1.00 83.75 83 ALA A N 1
ATOM 650 C CA . ALA A 1 83 ? 18.074 14.888 13.746 1.00 83.75 83 ALA A CA 1
ATOM 651 C C . ALA A 1 83 ? 17.970 16.411 13.910 1.00 83.75 83 ALA A C 1
ATOM 653 O O . ALA A 1 83 ? 18.251 17.159 12.971 1.00 83.75 83 ALA A O 1
ATOM 654 N N . VAL A 1 84 ? 17.593 16.856 15.105 1.00 82.06 84 VAL A N 1
ATOM 655 C CA . VAL A 1 84 ? 17.564 18.273 15.478 1.00 82.06 84 VAL A CA 1
ATOM 656 C C . VAL A 1 84 ? 18.648 18.491 16.524 1.00 82.06 84 VAL A C 1
ATOM 658 O O . VAL A 1 84 ? 18.640 17.839 17.569 1.00 82.06 84 VAL A O 1
ATOM 661 N N . GLU A 1 85 ? 19.608 19.366 16.228 1.00 78.00 85 GLU A N 1
ATOM 662 C CA . GLU A 1 85 ? 20.650 19.736 17.189 1.00 78.00 85 GLU A CA 1
ATOM 663 C C . GLU A 1 85 ? 20.061 20.561 18.339 1.00 78.00 85 GLU A C 1
ATOM 665 O O . GLU A 1 85 ? 19.075 21.278 18.162 1.00 78.00 85 GLU A O 1
ATOM 670 N N . ALA A 1 86 ? 20.671 20.460 19.522 1.00 76.50 86 ALA A N 1
ATOM 671 C CA . ALA A 1 86 ? 20.235 21.229 20.679 1.00 76.50 86 ALA A CA 1
ATOM 672 C C . ALA A 1 86 ? 20.390 22.738 20.422 1.00 76.50 86 ALA A C 1
ATOM 674 O O . ALA A 1 86 ? 21.450 23.198 19.993 1.00 76.50 86 ALA A O 1
ATOM 675 N N . THR A 1 87 ? 19.349 23.506 20.727 1.00 74.38 87 THR A N 1
ATOM 676 C CA . THR A 1 87 ? 19.376 24.975 20.761 1.00 74.38 87 THR A CA 1
ATOM 677 C C . THR A 1 87 ? 19.300 25.452 22.213 1.00 74.38 87 THR A C 1
ATOM 679 O O . THR A 1 87 ? 19.045 24.653 23.113 1.00 74.38 87 THR A O 1
ATOM 682 N N . GLU A 1 88 ? 19.517 26.747 22.477 1.00 72.12 88 GLU A N 1
ATOM 683 C CA . GLU A 1 88 ? 19.441 27.299 23.846 1.00 72.12 88 GLU A CA 1
ATOM 684 C C . GLU A 1 88 ? 18.089 27.025 24.543 1.00 72.12 88 GLU A C 1
ATOM 686 O O . GLU A 1 88 ? 18.042 26.982 25.770 1.00 72.12 88 GLU A O 1
ATOM 691 N N . ASP A 1 89 ? 17.029 26.750 23.768 1.00 72.19 89 ASP A N 1
ATOM 692 C CA . ASP A 1 89 ? 15.665 26.488 24.241 1.00 72.19 89 ASP A CA 1
ATOM 693 C C . ASP A 1 89 ? 15.155 25.057 23.950 1.00 72.19 89 ASP A C 1
ATOM 695 O O . ASP A 1 89 ? 13.979 24.763 24.181 1.00 72.19 89 ASP A O 1
ATOM 699 N N . SER A 1 90 ? 15.964 24.142 23.394 1.00 74.12 90 SER A N 1
ATOM 700 C CA . SER A 1 90 ? 15.496 22.787 23.037 1.00 74.12 90 SER A CA 1
ATOM 701 C C . SER A 1 90 ? 16.599 21.729 23.063 1.00 74.12 90 SER A C 1
ATOM 703 O O . SER A 1 90 ? 17.700 21.944 22.564 1.00 74.12 90 SER A O 1
ATOM 705 N N . GLU A 1 91 ? 16.288 20.555 23.617 1.00 76.19 91 GLU A N 1
ATOM 706 C CA . GLU A 1 91 ? 17.203 19.409 23.647 1.00 76.19 91 GLU A CA 1
ATOM 707 C C . GLU A 1 91 ? 17.406 18.792 22.257 1.00 76.19 91 GLU A C 1
ATOM 709 O O . GLU A 1 91 ? 16.547 18.886 21.378 1.00 76.19 91 GLU A O 1
ATOM 714 N N . ALA A 1 92 ? 18.548 18.123 22.072 1.00 78.00 92 ALA A N 1
ATOM 715 C CA . ALA A 1 92 ? 18.841 17.407 20.839 1.00 78.00 92 ALA A CA 1
ATOM 716 C C . ALA A 1 92 ? 17.872 16.229 20.657 1.00 78.00 92 ALA A C 1
ATOM 718 O O . ALA A 1 92 ? 17.762 15.359 21.525 1.00 78.00 92 ALA A O 1
ATOM 719 N N . VAL A 1 93 ? 17.220 16.166 19.498 1.00 79.06 93 VAL A N 1
ATOM 720 C CA . VAL A 1 93 ? 16.341 15.058 19.115 1.00 79.06 93 VAL A CA 1
ATOM 721 C C . VAL A 1 93 ? 17.081 14.194 18.101 1.00 79.06 93 VAL A C 1
ATOM 723 O O . VAL A 1 93 ? 17.504 14.673 17.049 1.00 79.06 93 VAL A O 1
ATOM 726 N N . ALA A 1 94 ? 17.263 12.912 18.421 1.00 82.12 94 ALA A N 1
ATOM 727 C CA . ALA A 1 94 ? 17.889 11.960 17.511 1.00 82.12 94 ALA A CA 1
ATOM 728 C C . ALA A 1 94 ? 17.007 11.711 16.277 1.00 82.12 94 ALA A C 1
ATOM 730 O O . ALA A 1 94 ? 15.778 11.732 16.365 1.00 82.12 94 ALA A O 1
ATOM 731 N N . ALA A 1 95 ? 17.643 11.436 15.135 1.00 84.88 95 ALA A N 1
ATOM 732 C CA . ALA A 1 95 ? 16.921 11.025 13.938 1.00 84.88 95 ALA A CA 1
ATOM 733 C C . ALA A 1 95 ? 16.150 9.724 14.198 1.00 84.88 95 ALA A C 1
ATOM 735 O O . ALA A 1 95 ? 16.666 8.805 14.840 1.00 84.88 95 ALA A O 1
ATOM 736 N N . THR A 1 96 ? 14.934 9.642 13.670 1.00 87.38 96 THR A N 1
ATOM 737 C CA . THR A 1 96 ? 14.148 8.406 13.664 1.00 87.38 96 THR A CA 1
ATOM 738 C C . THR A 1 96 ? 14.095 7.856 12.244 1.00 87.38 96 THR A C 1
ATOM 740 O O . THR A 1 96 ? 14.091 8.616 11.278 1.00 87.38 96 THR A O 1
ATOM 743 N N . GLU A 1 97 ? 14.106 6.531 12.094 1.00 90.56 97 GLU A N 1
ATOM 744 C CA . GLU A 1 97 ? 13.905 5.891 10.791 1.00 90.56 97 GLU A CA 1
ATOM 745 C C . GLU A 1 97 ? 12.408 5.787 10.478 1.00 90.56 97 GLU A C 1
ATOM 747 O O . GLU A 1 97 ? 11.584 5.586 11.375 1.00 90.56 97 GLU A O 1
ATOM 752 N N . GLY A 1 98 ? 12.057 5.904 9.195 1.00 91.88 98 GLY A N 1
ATOM 753 C CA . GLY A 1 98 ? 10.680 5.714 8.749 1.00 91.88 98 GLY A CA 1
ATOM 754 C C . GLY A 1 98 ? 10.217 4.270 8.947 1.00 91.88 98 GLY A C 1
ATOM 755 O O . GLY A 1 98 ? 11.003 3.325 8.850 1.00 91.88 98 GLY A O 1
ATOM 756 N N . SER A 1 99 ? 8.933 4.080 9.239 1.00 94.12 99 SER A N 1
ATOM 757 C CA . SER A 1 99 ? 8.381 2.751 9.525 1.00 94.12 99 SER A CA 1
ATOM 758 C C . SER A 1 99 ? 6.939 2.608 9.055 1.00 94.12 99 SER A C 1
ATOM 760 O O . SER A 1 99 ? 6.205 3.584 8.931 1.00 94.12 99 SER A O 1
ATOM 762 N N . TRP A 1 100 ? 6.522 1.369 8.800 1.00 94.44 100 TRP A N 1
ATOM 763 C CA . TRP A 1 100 ? 5.136 1.045 8.469 1.00 94.44 100 TRP A CA 1
ATOM 764 C C . TRP A 1 100 ? 4.276 1.025 9.736 1.00 94.44 100 TRP A C 1
ATOM 766 O O . TRP A 1 100 ? 4.654 0.421 10.744 1.00 94.44 100 TRP A O 1
ATOM 776 N N . LYS A 1 101 ? 3.120 1.694 9.691 1.00 91.94 101 LYS A N 1
ATOM 777 C CA . LYS A 1 101 ? 2.153 1.764 10.793 1.00 91.94 101 LYS A CA 1
ATOM 778 C C . LYS A 1 101 ? 0.784 1.246 10.357 1.00 91.94 101 LYS A C 1
ATOM 780 O O . LYS A 1 101 ? 0.309 1.656 9.298 1.00 91.94 101 LYS A O 1
ATOM 785 N N . PRO A 1 102 ? 0.109 0.419 11.172 1.00 91.38 102 PRO A N 1
ATOM 786 C CA . PRO A 1 102 ? -1.237 -0.052 10.868 1.00 91.38 102 PRO A CA 1
ATOM 787 C C . PRO A 1 102 ? -2.255 1.087 10.994 1.00 91.38 102 PRO A C 1
ATOM 789 O O . PRO A 1 102 ? -2.303 1.779 12.010 1.00 91.38 102 PRO A O 1
ATOM 792 N N . MET A 1 103 ? -3.068 1.273 9.957 1.00 89.88 103 MET A N 1
ATOM 793 C CA . MET A 1 103 ? -4.124 2.287 9.884 1.00 89.88 103 MET A CA 1
ATOM 794 C C . MET A 1 103 ? -5.488 1.766 10.326 1.00 89.88 103 MET A C 1
ATOM 796 O O . MET A 1 103 ? -6.353 2.568 10.667 1.00 89.88 103 MET A O 1
ATOM 800 N N . ASN A 1 104 ? -5.678 0.445 10.340 1.00 87.19 104 ASN A N 1
ATOM 801 C CA . ASN A 1 104 ? -6.894 -0.196 10.818 1.00 87.19 104 ASN A CA 1
ATOM 802 C C . ASN A 1 104 ? -6.636 -1.073 12.044 1.00 87.19 104 ASN A C 1
ATOM 804 O O . ASN A 1 104 ? -5.518 -1.490 12.342 1.00 87.19 104 ASN A O 1
ATOM 808 N N . LYS A 1 105 ? -7.721 -1.417 12.741 1.00 76.19 105 LYS A N 1
ATOM 809 C CA . LYS A 1 105 ? -7.674 -2.328 13.895 1.00 76.19 105 LYS A CA 1
ATOM 810 C C . LYS A 1 105 ? -7.465 -3.797 13.503 1.00 76.19 105 LYS A C 1
ATOM 812 O O . LYS A 1 105 ? -7.285 -4.619 14.395 1.00 76.19 105 LYS A O 1
ATOM 817 N N . ALA A 1 106 ? -7.546 -4.133 12.209 1.00 68.25 106 ALA A N 1
ATOM 818 C CA . ALA A 1 106 ? -7.448 -5.495 11.669 1.00 68.25 106 ALA A CA 1
ATOM 819 C C . ALA A 1 106 ? -8.355 -6.519 12.390 1.00 68.25 106 ALA A C 1
ATOM 821 O O . ALA A 1 106 ? -8.036 -7.702 12.493 1.00 68.25 106 ALA A O 1
ATOM 822 N N . THR A 1 107 ? -9.499 -6.066 12.913 1.00 67.19 107 THR A N 1
A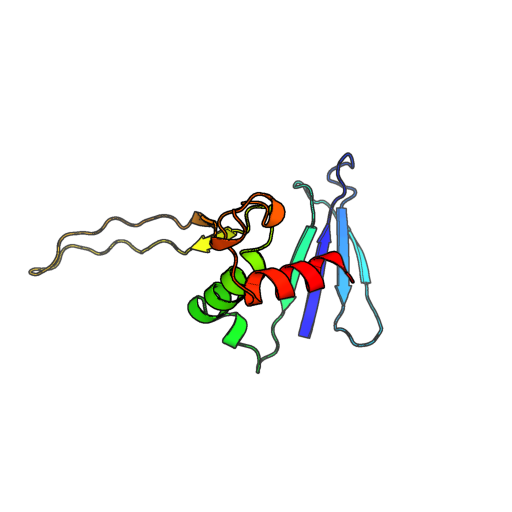TOM 823 C CA . THR A 1 107 ? -10.498 -6.937 13.543 1.00 67.19 107 THR A CA 1
ATOM 824 C C . THR A 1 107 ? -11.646 -7.139 12.574 1.00 67.19 107 THR A C 1
ATOM 826 O O . THR A 1 107 ? -12.169 -6.189 11.999 1.00 67.19 107 THR A O 1
ATOM 829 N N . ALA A 1 108 ? -12.039 -8.391 12.371 1.00 72.62 108 ALA A N 1
ATOM 830 C CA . ALA A 1 108 ? -13.156 -8.709 11.503 1.00 72.62 108 ALA A CA 1
ATOM 831 C C . ALA A 1 108 ? -14.446 -8.061 12.029 1.00 72.62 108 ALA A C 1
ATOM 833 O O . ALA A 1 108 ? -14.832 -8.299 13.176 1.00 72.62 108 ALA A O 1
ATOM 834 N N . LEU A 1 109 ? -15.141 -7.281 11.196 1.00 75.69 109 LEU A N 1
ATOM 835 C CA . LEU A 1 109 ? -16.325 -6.524 11.618 1.00 75.69 109 LEU A CA 1
ATOM 836 C C . LEU A 1 109 ? -17.416 -7.427 12.222 1.00 75.69 109 LEU A C 1
ATOM 838 O O . LEU A 1 109 ? -18.034 -7.063 13.219 1.00 75.69 109 LEU A O 1
ATOM 842 N N . TRP A 1 110 ? -17.578 -8.648 11.702 1.00 78.75 110 TRP A N 1
ATOM 843 C CA . TRP A 1 110 ? -18.534 -9.642 12.214 1.00 78.75 110 TRP A CA 1
ATOM 844 C C . TRP A 1 110 ? -18.169 -10.244 13.581 1.00 78.75 110 TRP A C 1
ATOM 846 O O . TRP A 1 110 ? -18.993 -10.928 14.182 1.00 78.75 110 TRP A O 1
ATOM 856 N N . THR A 1 111 ? -16.951 -10.016 14.079 1.00 78.56 111 THR A N 1
ATOM 857 C CA . THR A 1 111 ? -16.518 -10.450 15.421 1.00 78.56 111 THR A CA 1
ATOM 858 C C . THR A 1 111 ? -16.712 -9.378 16.493 1.00 78.56 111 THR A C 1
ATOM 860 O O . THR A 1 111 ? -16.590 -9.675 17.680 1.00 78.56 111 THR A O 1
ATOM 863 N N . ARG A 1 112 ? -17.031 -8.137 16.099 1.00 79.44 112 ARG A N 1
ATOM 864 C CA . ARG A 1 112 ? -17.289 -7.024 17.022 1.00 79.44 112 ARG A CA 1
ATOM 865 C C . ARG A 1 112 ? -18.719 -7.097 17.562 1.00 79.44 112 ARG A C 1
ATOM 867 O O . ARG A 1 112 ? -19.634 -7.555 16.877 1.00 79.44 112 ARG A O 1
ATOM 874 N N . ASN A 1 113 ? -18.937 -6.616 18.789 1.00 83.31 113 ASN A N 1
ATOM 875 C CA . ASN A 1 113 ? -20.292 -6.509 19.328 1.00 83.31 113 ASN A CA 1
ATOM 876 C C . ASN A 1 113 ? -21.116 -5.551 18.470 1.00 83.31 113 ASN A C 1
ATOM 878 O O . ASN A 1 113 ? -20.640 -4.487 18.086 1.00 83.31 113 ASN A O 1
ATOM 882 N N . LYS A 1 114 ? -22.393 -5.876 18.250 1.00 83.19 114 LYS A N 1
ATOM 883 C CA . LYS A 1 114 ? -23.306 -5.035 17.461 1.00 83.19 114 LYS A CA 1
ATOM 884 C C . LYS A 1 114 ? -23.394 -3.589 17.972 1.00 83.19 114 LYS A C 1
ATOM 886 O O . LYS A 1 114 ? -23.588 -2.687 17.168 1.00 83.19 114 LYS A O 1
ATOM 891 N N . SER A 1 115 ? -23.255 -3.380 19.281 1.00 88.00 115 SER A N 1
ATOM 892 C CA . SER A 1 115 ? -23.269 -2.051 19.909 1.00 88.00 115 SER A CA 1
ATOM 893 C C . SER A 1 115 ? -22.050 -1.196 19.556 1.00 88.00 115 SER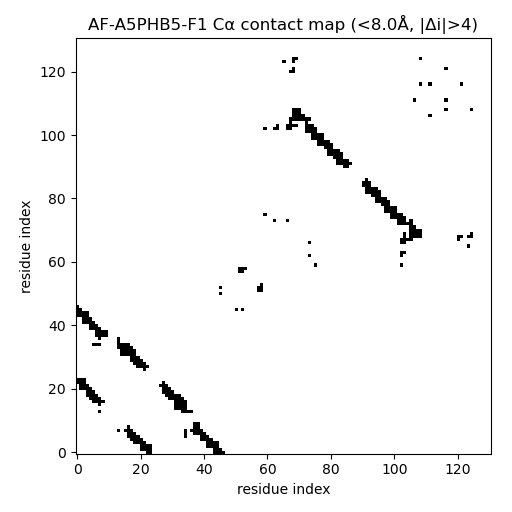 A C 1
ATOM 895 O O . SER A 1 115 ? -22.150 0.025 19.576 1.00 88.00 115 SER A O 1
ATOM 897 N N . ASP A 1 116 ? -20.925 -1.831 19.217 1.00 81.50 116 ASP A N 1
ATOM 898 C CA . ASP A 1 116 ? -19.647 -1.172 18.936 1.00 81.50 116 ASP A CA 1
ATOM 899 C C . ASP A 1 116 ? -19.439 -0.925 17.434 1.00 81.50 116 ASP A C 1
ATOM 901 O O . ASP A 1 116 ? -18.369 -0.464 17.039 1.00 81.50 116 ASP A O 1
ATOM 905 N N . VAL A 1 117 ? -20.415 -1.276 16.586 1.00 82.69 117 VAL A N 1
ATOM 906 C CA . VAL A 1 117 ? -20.339 -1.126 15.127 1.00 82.69 117 VAL A CA 1
ATOM 907 C C . VAL A 1 117 ? -21.332 -0.065 14.666 1.00 82.69 117 VAL A C 1
ATOM 909 O O . VAL A 1 117 ? -22.542 -0.170 14.878 1.00 82.69 117 VAL A O 1
ATOM 912 N N . THR A 1 118 ? -20.805 0.963 14.013 1.00 85.50 118 THR A N 1
ATOM 913 C CA . THR A 1 118 ? -21.577 2.074 13.454 1.00 85.50 118 THR A CA 1
ATOM 914 C C . THR A 1 118 ? -22.348 1.656 12.200 1.00 85.50 118 THR A C 1
ATOM 916 O O . THR A 1 118 ? -22.060 0.639 11.562 1.00 85.50 118 THR A O 1
ATOM 919 N N . LYS A 1 119 ? -23.367 2.440 11.823 1.00 86.81 119 LYS A N 1
ATOM 920 C CA . LYS A 1 119 ? -24.140 2.164 10.600 1.00 86.81 119 LYS A CA 1
ATOM 921 C C . LYS A 1 119 ? -23.275 2.319 9.353 1.00 86.81 119 LYS A C 1
ATOM 923 O O . LYS A 1 119 ? -23.436 1.556 8.407 1.00 86.81 119 LYS A O 1
ATOM 928 N N . GLU A 1 120 ? -22.372 3.288 9.373 1.00 84.69 120 GLU A N 1
ATOM 929 C CA . GLU A 1 120 ? -21.440 3.605 8.301 1.00 84.69 120 GLU A CA 1
ATOM 930 C C . GLU A 1 120 ? -20.466 2.440 8.074 1.00 84.69 120 GLU A C 1
ATOM 932 O O . GLU A 1 120 ? -20.353 1.961 6.948 1.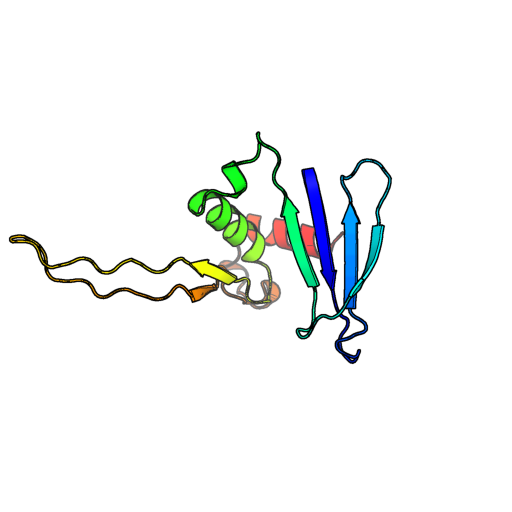00 84.69 120 GLU A O 1
ATOM 937 N N . GLU A 1 121 ? -19.854 1.902 9.141 1.00 79.56 121 GLU A N 1
ATOM 938 C CA . GLU A 1 121 ? -18.989 0.711 9.064 1.00 79.56 121 GLU A CA 1
ATOM 939 C C . GLU A 1 121 ? -19.738 -0.503 8.480 1.00 79.56 121 GLU A C 1
ATOM 941 O O . GLU A 1 121 ? -19.193 -1.227 7.647 1.00 79.56 121 GLU A O 1
ATOM 946 N N . TYR A 1 122 ? -21.005 -0.711 8.863 1.00 83.69 122 TYR A N 1
ATOM 947 C CA . TYR A 1 122 ? -21.844 -1.777 8.299 1.00 83.69 122 TYR A CA 1
ATOM 948 C C . TYR A 1 122 ? -22.119 -1.595 6.799 1.00 83.69 122 TYR A C 1
ATOM 950 O O . TYR A 1 122 ? -22.090 -2.572 6.049 1.00 83.69 122 TYR A O 1
ATOM 958 N N . GLN A 1 123 ? -22.421 -0.371 6.356 1.00 85.94 123 GLN A N 1
ATOM 959 C CA . GLN A 1 123 ? -22.711 -0.078 4.949 1.00 85.94 123 GLN A CA 1
ATOM 960 C C . GLN A 1 123 ? -21.475 -0.245 4.064 1.00 85.94 123 GLN A C 1
ATOM 962 O O . GLN A 1 123 ? -21.581 -0.819 2.982 1.00 85.94 123 GLN A O 1
ATOM 967 N N . GLU A 1 124 ? -20.311 0.222 4.517 1.00 81.75 124 GLU A N 1
ATOM 968 C CA . GLU A 1 124 ? -19.050 0.046 3.789 1.00 81.75 124 GLU A CA 1
ATOM 969 C C . GLU A 1 124 ? -18.642 -1.431 3.728 1.00 81.75 124 GLU A C 1
ATOM 971 O O . GLU A 1 124 ? -18.313 -1.931 2.652 1.00 81.75 124 GLU A O 1
ATOM 976 N N . PHE A 1 125 ? -18.793 -2.172 4.833 1.00 80.69 125 PHE A N 1
ATOM 977 C CA . PHE A 1 125 ? -18.575 -3.619 4.828 1.00 80.69 125 PHE A CA 1
ATOM 978 C C . PHE A 1 125 ? -19.488 -4.342 3.833 1.00 80.69 125 PHE A C 1
ATOM 980 O O . PHE A 1 125 ? -19.029 -5.220 3.108 1.00 80.69 125 PHE A O 1
ATOM 987 N N . TYR A 1 126 ? -20.767 -3.959 3.761 1.00 83.50 126 TYR A N 1
ATOM 988 C CA . TYR A 1 126 ? -21.695 -4.525 2.784 1.00 83.50 126 TYR A CA 1
ATOM 989 C C . TYR A 1 126 ? -21.220 -4.282 1.345 1.00 83.50 126 TYR A C 1
ATOM 991 O O . TYR A 1 126 ? -21.097 -5.243 0.592 1.00 83.50 126 TYR A O 1
ATOM 999 N N . LYS A 1 127 ? -20.870 -3.036 0.989 1.00 83.44 127 LYS A N 1
ATOM 1000 C CA . LYS A 1 127 ? -20.327 -2.703 -0.343 1.00 83.44 127 LYS A CA 1
ATOM 1001 C C . LYS A 1 127 ? -19.095 -3.540 -0.690 1.00 83.44 127 LYS A C 1
ATOM 1003 O O . LYS A 1 127 ? -18.951 -3.957 -1.833 1.00 83.44 127 LYS A O 1
ATOM 1008 N N . HIS A 1 128 ? -18.228 -3.796 0.289 1.00 75.81 128 HIS A N 1
ATOM 1009 C CA . HIS A 1 128 ? -17.026 -4.600 0.094 1.00 75.81 128 HIS A CA 1
ATOM 1010 C C . HIS A 1 128 ? -17.335 -6.065 -0.257 1.00 75.81 128 HIS A C 1
ATOM 1012 O O . HIS A 1 128 ? -16.674 -6.631 -1.123 1.00 75.81 128 HIS A O 1
ATOM 1018 N N . ILE A 1 129 ? -18.330 -6.685 0.387 1.00 82.00 129 ILE A N 1
ATOM 1019 C CA . ILE A 1 129 ? -18.641 -8.112 0.182 1.00 82.00 129 ILE A CA 1
ATOM 1020 C C . ILE A 1 129 ? -19.630 -8.379 -0.958 1.00 82.00 129 ILE A C 1
ATOM 1022 O O . ILE A 1 129 ? -19.713 -9.514 -1.425 1.00 82.00 129 ILE A O 1
ATOM 1026 N N . SER A 1 130 ? -20.424 -7.383 -1.364 1.00 78.19 130 SER A N 1
ATOM 1027 C CA . SER A 1 130 ? -21.584 -7.604 -2.233 1.00 78.19 130 SER A CA 1
ATOM 1028 C C . SER A 1 130 ? -21.367 -7.323 -3.723 1.00 78.19 130 SER A C 1
ATOM 1030 O O . SER A 1 130 ? -22.334 -7.525 -4.445 1.00 78.19 130 SER A O 1
ATOM 1032 N N . HIS A 1 131 ? -20.167 -6.886 -4.142 1.00 55.34 131 HIS A N 1
ATOM 1033 C CA . HIS A 1 131 ? -19.746 -6.554 -5.524 1.00 55.34 131 HIS A CA 1
ATOM 1034 C C . HIS A 1 131 ? -20.785 -5.856 -6.421 1.00 55.34 131 HIS A C 1
ATOM 1036 O O . HIS A 1 131 ? -21.692 -6.522 -6.965 1.00 55.34 131 HIS A O 1
#

Organism: Shewanella piezotolerans (strain WP3 / JCM 13877) (NCBI:txid225849)

pLDDT: mean 88.93, std 8.33, range [55.34, 98.38]

InterPro domains:
  IPR001404 Heat shock protein Hsp90 family [PF00183] (88-130)
  IPR001404 Heat shock protein Hsp90 family [PTHR11528] (1-130)
  IPR020575 Heat shock protein Hsp90, N-terminal [PR00775] (38-55)
  IPR020575 Heat shock protein Hsp90, N-terminal [PR00775] (56-74)
  IPR036890 Histidine kinase/HSP90-like ATPase superfamily [G3DSA:3.30.565.10] (1-80)
  IPR036890 Histidine kinase/HSP90-like ATPase superfamily [SSF55874] (1-116)

Foldseek 3Di:
DKKWKWADAPPDAQQQIWIKIDPPPPDIDIDGHGHPDHGMDMDDDDDPVRCLCVDPVSVLVVCLLLCQQALDFDKDKDAWDDWDPDDPPGHTDHIDHIDIDTSYPSHHPVVDDPVPDDPSSVVSNCVVPPD

Mean predicted aligned error: 8.18 Å

Solvent-accessible surface area (backbone atoms only — not comparable to full-atom values): 7720 Å² total; per-residue (Å²): 72,40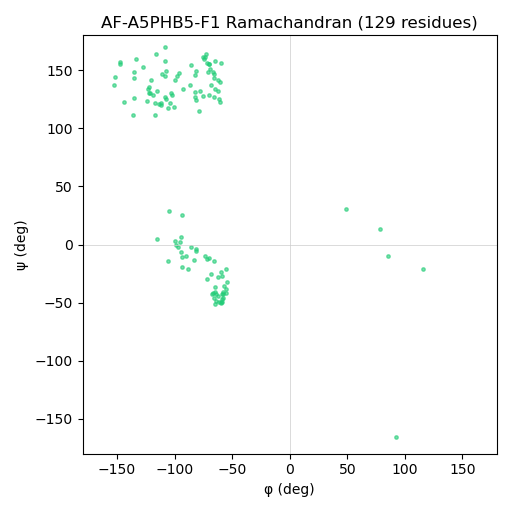,43,39,36,44,33,21,64,87,95,59,61,43,66,66,9,38,38,38,40,31,63,78,83,84,61,70,50,78,45,80,33,77,37,90,61,74,48,76,46,77,46,74,46,68,44,90,89,48,54,62,71,75,35,67,70,55,38,48,53,53,51,29,72,73,30,48,51,33,54,60,78,44,67,44,78,41,82,42,49,75,62,40,77,60,52,102,90,42,76,62,41,74,59,44,80,56,49,78,41,71,55,30,82,34,46,48,58,89,77,52,59,75,90,81,54,53,72,64,54,52,52,53,41,46,60,70,76,65,115

Secondary structure (DSSP, 8-state):
--EEEEEE-TTS-TT-EEEEEE-SSS--EEEEE--SS-EEEEEE---TT-GGGG-HHHHHHHHHHHHTT-SS--EEEEPPPPPB--BTTB--B-----EEEE-S----GGGS-GGG--HHHHHHHHHHHH-

Sequence (131 aa):
DKVTVRTRAAGHSSDEGVLWESAGEGDFTVETISKQTRGTEITLHLRDDEKEFADDYRLRSIVTKYSDHISVAVEMFEEGTPAVEATEDSEAVAATEGSWKPMNKATALWTRNKSDVTKEEYQEFYKHISH